Protein AF-T0M5Q3-F1 (afdb_monomer)

Solvent-accessible surface area (backbone atoms only — not comparable to full-atom values): 8848 Å² total; per-residue (Å²): 135,91,79,85,86,81,81,83,81,81,82,79,76,80,91,76,88,76,87,70,76,76,73,68,76,83,70,79,76,90,63,100,61,61,64,90,70,70,31,68,68,52,43,46,69,76,54,60,82,75,89,78,73,50,66,87,77,26,76,80,73,61,84,74,58,69,64,52,80,98,62,49,40,79,77,47,70,87,83,56,93,41,74,38,71,85,58,62,37,53,86,91,60,76,60,42,86,63,36,75,71,28,35,61,88,24,86,84,82,66,85,87,55,58,75,74,68,65,56,68,69,70,82,76,125

Secondary structure (DSSP, 8-state):
----------------S--------S--------HHHH-HHHHHHHSPPPPPPPTTT-TT-STT--------GGGS-TTS--SBTTTTB-TT----TTHHHHSTTSPP--SS--HHHHHTTSS--

Sequence (125 aa):
MQMLSQRIARVSTIRGAAQAARRTPIVQQRSFFPPSFNDRSVLEEKYPEYPKLSEQEDPNMNGGYINPPFIKRQFRDPHGNWWDKQERRNFGEPVHEDHDLLGMFSPFESVLSSPLSSVSAVSST

Organism: Colletotrichum gloeosporioides (strain Cg-14) (NCBI:txid1237896)

Radius of gyration: 35.99 Å; Cα contacts (8 Å, |Δi|>4): 65; chains: 1; bounding box: 69×32×113 Å

Foldseek 3Di:
DDDDDDDDDDDDDPPDDDPPVPPPPDDPPPDPDPCCCPPPVNVCVVDPDDDQDDCVCCVPSPSNADADDQAAQVPPDQPDPAPDNQFRHHPPDRAHPVCVCRTPPHPDDDPPDDPVRVVVVPPPD

pLDDT: mean 76.54, std 14.65, range [46.0, 94.69]

Nearest PDB structures (foldseek):
  7zme-assembly1_a  TM=7.088E-01  e=1.311E-12  Thermochaetoides thermophila DSM 1495
  6rfr-assembly1_a  TM=8.168E-01  e=7.226E-05  Yarrowia lipolytica
  8q0a-assembly1_l  TM=7.173E-01  e=1.410E-03  Bos taurus
  8q1u-assembly1_l  TM=7.157E-01  e=2.063E-03  Bos taurus
  7qsd-assembly1_l  TM=6.158E-01  e=1.521E-03  Bos taurus

Mean predicted aligned error: 17.06 Å

Structure (mmCIF, N/CA/C/O backbone):
data_AF-T0M5Q3-F1
#
_entry.id   AF-T0M5Q3-F1
#
loop_
_atom_site.group_PDB
_atom_site.id
_atom_site.type_symbol
_atom_site.label_atom_id
_atom_site.label_alt_id
_atom_site.label_comp_id
_atom_site.label_asym_id
_atom_site.label_entity_id
_atom_site.label_seq_id
_atom_site.pdbx_PDB_ins_code
_atom_site.Cartn_x
_atom_site.Cartn_y
_atom_site.Cartn_z
_atom_site.occupancy
_atom_site.B_iso_or_equiv
_atom_site.auth_seq_id
_atom_site.auth_comp_id
_atom_site.auth_asym_id
_atom_site.auth_atom_id
_atom_site.pdbx_PDB_model_num
ATOM 1 N N . MET A 1 1 ? 34.241 -14.581 94.300 1.00 50.84 1 MET A N 1
ATOM 2 C CA . MET A 1 1 ? 33.907 -13.612 93.237 1.00 50.84 1 MET A CA 1
ATOM 3 C C . MET A 1 1 ? 32.436 -13.769 92.887 1.00 50.84 1 MET A C 1
ATOM 5 O O . MET A 1 1 ? 32.029 -14.862 92.516 1.00 50.84 1 MET A O 1
ATOM 9 N N . GLN A 1 2 ? 31.649 -12.711 93.094 1.00 56.28 2 GLN A N 1
ATOM 10 C CA . GLN A 1 2 ? 30.252 -12.590 92.669 1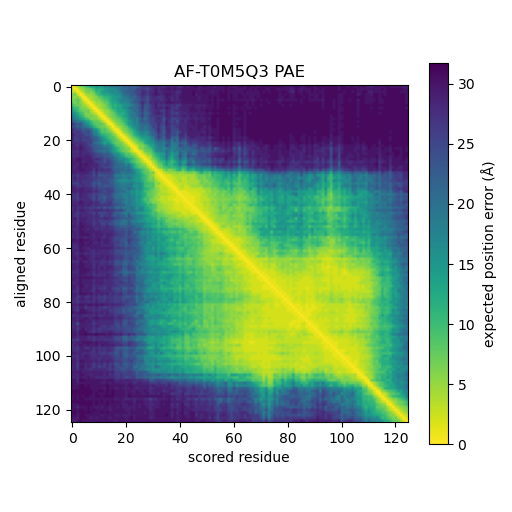.00 56.28 2 GLN A CA 1
ATOM 11 C C . GLN A 1 2 ? 30.194 -12.542 91.136 1.00 56.28 2 GLN A C 1
ATOM 13 O O . GLN A 1 2 ? 30.957 -11.784 90.544 1.00 56.28 2 GLN A O 1
ATOM 18 N N . MET A 1 3 ? 29.270 -13.263 90.502 1.00 56.53 3 MET A N 1
ATOM 19 C CA . MET A 1 3 ? 28.880 -13.000 89.112 1.00 56.53 3 MET A CA 1
ATOM 20 C C . MET A 1 3 ? 27.353 -13.008 89.008 1.00 56.53 3 MET A C 1
ATOM 22 O O . MET A 1 3 ? 26.693 -13.983 89.365 1.00 56.53 3 MET A O 1
ATOM 26 N N . LEU A 1 4 ? 26.808 -11.861 88.593 1.00 61.47 4 LEU A N 1
ATOM 27 C CA . LEU A 1 4 ? 25.385 -11.539 88.496 1.00 61.47 4 LEU A CA 1
ATOM 28 C C . LEU A 1 4 ? 24.676 -12.407 87.442 1.00 61.47 4 LEU A C 1
ATOM 30 O O . LEU A 1 4 ? 25.049 -1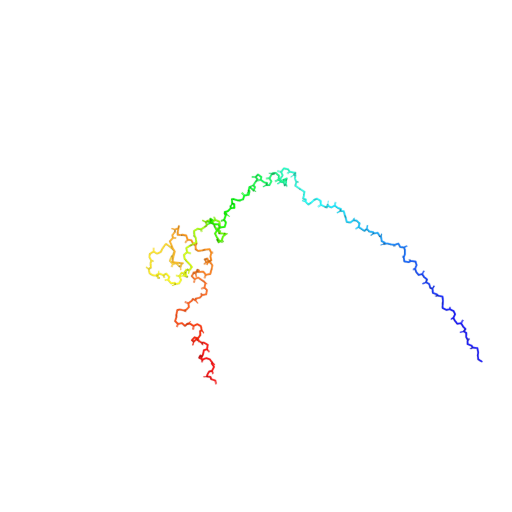2.409 86.273 1.00 61.47 4 LEU A O 1
ATOM 34 N N . SER A 1 5 ? 23.575 -13.050 87.833 1.00 64.06 5 SER A N 1
ATOM 35 C CA . SER A 1 5 ? 22.611 -13.647 86.902 1.00 64.06 5 SER A CA 1
ATOM 36 C C . SER A 1 5 ? 21.787 -12.541 86.225 1.00 64.06 5 SER A C 1
ATOM 38 O O . SER A 1 5 ? 20.784 -12.086 86.778 1.00 64.06 5 SER A O 1
ATOM 40 N N . GLN A 1 6 ? 22.172 -12.113 85.021 1.00 64.75 6 GLN A N 1
ATOM 41 C CA . GLN A 1 6 ? 21.353 -11.220 84.196 1.00 64.75 6 GLN A CA 1
ATOM 42 C C . GLN A 1 6 ? 20.206 -12.002 83.537 1.00 64.75 6 GLN A C 1
ATOM 44 O O . GLN A 1 6 ? 20.407 -12.808 82.630 1.00 64.75 6 GLN A O 1
ATOM 49 N N . ARG A 1 7 ? 18.974 -11.758 83.994 1.00 63.28 7 ARG A N 1
ATOM 50 C CA . ARG A 1 7 ? 17.751 -12.215 83.321 1.00 63.28 7 ARG A CA 1
ATOM 51 C C . ARG A 1 7 ? 17.476 -11.305 82.122 1.00 63.28 7 ARG A C 1
ATOM 53 O O . ARG A 1 7 ? 17.119 -10.146 82.302 1.00 63.28 7 ARG A O 1
ATOM 60 N N . ILE A 1 8 ? 17.618 -11.828 80.907 1.00 64.38 8 ILE A N 1
ATOM 61 C CA . ILE A 1 8 ? 17.245 -11.117 79.677 1.00 64.38 8 ILE A CA 1
ATOM 62 C C . ILE A 1 8 ? 15.717 -11.162 79.541 1.00 64.38 8 ILE A C 1
ATOM 64 O O . ILE A 1 8 ? 15.139 -12.216 79.273 1.00 64.38 8 ILE A O 1
ATOM 68 N N . ALA A 1 9 ? 15.055 -10.021 79.731 1.00 63.41 9 ALA A N 1
ATOM 69 C CA . ALA A 1 9 ? 13.636 -9.860 79.433 1.00 63.41 9 ALA A CA 1
ATOM 70 C C . ALA A 1 9 ? 13.439 -9.796 77.909 1.00 63.41 9 ALA A C 1
ATOM 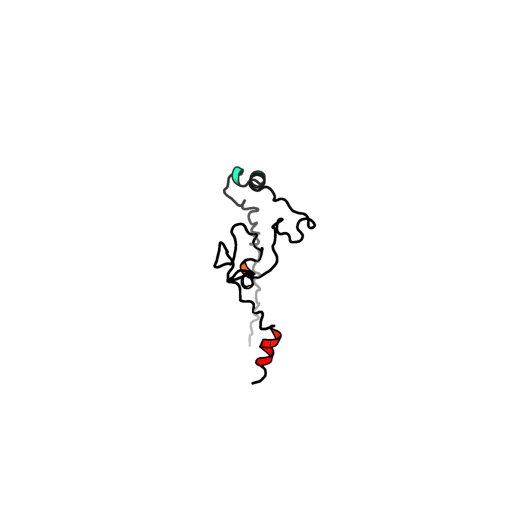72 O O . ALA A 1 9 ? 13.958 -8.904 77.240 1.00 63.41 9 ALA A O 1
ATOM 73 N N . ARG A 1 10 ? 12.693 -10.750 77.342 1.00 60.47 10 ARG A N 1
ATOM 74 C CA . ARG A 1 10 ? 12.293 -10.711 75.930 1.00 60.47 10 ARG A CA 1
ATOM 75 C C . ARG A 1 10 ? 11.071 -9.808 75.794 1.00 60.47 10 ARG A C 1
ATOM 77 O O . ARG A 1 10 ? 9.978 -10.185 76.200 1.00 60.47 10 ARG A O 1
ATOM 84 N N . VAL A 1 11 ? 11.262 -8.618 75.232 1.00 61.44 11 VAL A N 1
ATOM 85 C CA . VAL A 1 11 ? 10.168 -7.718 74.845 1.00 61.44 11 VAL A CA 1
ATOM 86 C C . VAL A 1 11 ? 9.477 -8.309 73.616 1.00 61.44 11 VAL A C 1
ATOM 88 O O . VAL A 1 11 ? 10.040 -8.317 72.524 1.00 61.44 11 VAL A O 1
ATOM 91 N N . SER A 1 12 ? 8.259 -8.824 73.778 1.00 62.75 12 SER A N 1
ATOM 92 C CA . SER A 1 12 ? 7.393 -9.155 72.648 1.00 62.75 12 SER A CA 1
ATOM 93 C C . SER A 1 12 ? 6.790 -7.861 72.105 1.00 62.75 12 SER A C 1
ATOM 95 O O . SER A 1 12 ? 5.837 -7.328 72.676 1.00 62.75 12 SER A O 1
ATOM 97 N N . THR A 1 13 ? 7.339 -7.332 71.013 1.00 59.72 13 THR A N 1
ATOM 98 C CA . THR A 1 13 ? 6.656 -6.281 70.259 1.00 59.72 13 THR A CA 1
ATOM 99 C C . THR A 1 13 ? 5.376 -6.871 69.678 1.00 59.72 13 THR A C 1
ATOM 101 O O . THR A 1 13 ? 5.391 -7.807 68.878 1.00 59.72 13 THR A O 1
ATOM 104 N N . ILE A 1 14 ? 4.248 -6.337 70.139 1.00 59.59 14 ILE A N 1
ATOM 105 C CA . ILE A 1 14 ? 2.915 -6.590 69.605 1.00 59.59 14 ILE A CA 1
ATOM 106 C C . ILE A 1 14 ? 2.949 -6.201 68.125 1.00 59.59 14 ILE A C 1
ATOM 108 O O . ILE A 1 14 ? 2.874 -5.031 67.759 1.00 59.59 14 ILE A O 1
ATOM 112 N N . ARG A 1 15 ? 3.113 -7.195 67.251 1.00 55.84 15 ARG A N 1
ATOM 113 C CA . ARG A 1 15 ? 2.999 -7.041 65.800 1.00 55.84 15 ARG A CA 1
ATOM 114 C C . ARG A 1 15 ? 1.517 -7.128 65.444 1.00 55.84 15 ARG A C 1
ATOM 116 O O . ARG A 1 15 ? 1.054 -8.114 64.884 1.00 55.84 15 ARG A O 1
ATOM 123 N N . GLY A 1 16 ? 0.761 -6.121 65.859 1.00 59.75 16 GLY A N 1
ATOM 124 C CA . GLY A 1 16 ? -0.691 -6.103 65.740 1.00 59.75 16 GLY A CA 1
ATOM 125 C C . GLY A 1 16 ? -1.202 -4.689 65.549 1.00 59.75 16 GLY A C 1
ATOM 126 O O . GLY A 1 16 ? -1.625 -4.077 66.516 1.00 59.75 16 GLY A O 1
ATOM 127 N N . ALA A 1 17 ? -1.109 -4.186 64.316 1.00 59.44 17 ALA A N 1
ATOM 128 C CA . ALA A 1 17 ? -1.995 -3.190 63.699 1.00 59.44 17 ALA A CA 1
ATOM 129 C C . ALA A 1 17 ? -1.281 -2.575 62.489 1.00 59.44 17 ALA A C 1
ATOM 131 O O . ALA A 1 17 ? -0.504 -1.642 62.640 1.00 59.44 17 ALA A O 1
ATOM 132 N N . ALA A 1 18 ? -1.515 -3.145 61.304 1.00 57.53 18 ALA A N 1
ATOM 133 C CA . ALA A 1 18 ? -1.579 -2.438 60.014 1.00 57.53 18 ALA A CA 1
ATOM 134 C C . ALA A 1 18 ? -1.631 -3.434 58.839 1.00 57.53 18 ALA A C 1
ATOM 136 O O . ALA A 1 18 ? -1.085 -3.176 57.773 1.00 57.53 18 ALA A O 1
ATOM 137 N N . GLN A 1 19 ? -2.354 -4.552 58.972 1.00 56.62 19 GLN A N 1
ATOM 138 C CA . GLN A 1 19 ? -3.005 -5.125 57.790 1.00 56.62 19 GLN A CA 1
ATOM 139 C C . GLN A 1 19 ? -4.268 -4.307 57.506 1.00 56.62 19 GLN A C 1
ATOM 141 O O . GLN A 1 19 ? -5.388 -4.803 57.549 1.00 56.62 19 GLN A O 1
ATOM 146 N N . ALA A 1 20 ? -4.088 -3.011 57.244 1.00 57.38 20 ALA A N 1
ATOM 147 C CA . ALA A 1 20 ? -5.064 -2.282 56.465 1.00 57.38 20 ALA A CA 1
ATOM 148 C C . ALA A 1 20 ? -4.905 -2.834 55.050 1.00 57.38 20 ALA A C 1
ATOM 150 O O . ALA A 1 20 ? -4.052 -2.377 54.289 1.00 57.38 20 ALA A O 1
ATOM 151 N N . ALA A 1 21 ? -5.658 -3.890 54.739 1.00 60.38 21 ALA A N 1
ATOM 152 C CA . ALA A 1 21 ? -5.877 -4.311 53.372 1.00 60.38 21 ALA A CA 1
ATOM 153 C C . ALA A 1 21 ? -6.380 -3.072 52.631 1.00 60.38 21 ALA A C 1
ATOM 155 O O . ALA A 1 21 ? -7.542 -2.685 52.758 1.00 60.38 21 ALA A O 1
ATOM 156 N N . ARG A 1 22 ? -5.470 -2.395 51.925 1.00 57.38 22 ARG A N 1
ATOM 157 C CA . ARG A 1 22 ? -5.811 -1.350 50.975 1.00 57.38 22 ARG A CA 1
ATOM 158 C C . ARG A 1 22 ? -6.617 -2.061 49.902 1.00 57.38 22 ARG A C 1
ATOM 160 O O . ARG A 1 22 ? -6.050 -2.585 48.950 1.00 57.38 22 ARG A O 1
ATOM 167 N N . ARG A 1 23 ? -7.933 -2.154 50.100 1.00 59.09 23 ARG A N 1
ATOM 168 C CA . ARG A 1 23 ? -8.868 -2.418 49.017 1.00 59.09 23 ARG A CA 1
ATOM 169 C C . ARG A 1 23 ? -8.633 -1.272 48.048 1.00 59.09 23 ARG A C 1
ATOM 171 O O . ARG A 1 23 ? -9.060 -0.148 48.303 1.00 59.09 23 ARG A O 1
ATOM 178 N N . THR A 1 24 ? -7.831 -1.529 47.021 1.00 60.44 24 THR A N 1
ATOM 179 C CA . THR A 1 24 ? -7.725 -0.629 45.883 1.00 60.44 24 THR A CA 1
ATOM 180 C C . THR A 1 24 ? -9.157 -0.392 45.411 1.00 60.44 24 THR A C 1
ATOM 182 O O . THR A 1 24 ? -9.929 -1.357 45.353 1.00 60.44 24 THR A O 1
ATOM 185 N N . PRO A 1 25 ? -9.577 0.866 45.190 1.00 61.53 25 PRO A N 1
ATOM 186 C CA . PRO A 1 25 ? -10.926 1.125 44.726 1.00 61.53 25 PRO A CA 1
ATOM 187 C C . PRO A 1 25 ? -11.141 0.306 43.456 1.00 61.53 25 PRO A C 1
ATOM 189 O O . PRO A 1 25 ? -10.404 0.428 42.475 1.00 61.53 25 PRO A O 1
ATOM 192 N N . ILE A 1 26 ? -12.107 -0.603 43.543 1.00 64.31 26 ILE A N 1
ATOM 193 C CA . ILE A 1 26 ? -12.580 -1.412 42.433 1.00 64.31 26 ILE A CA 1
ATOM 194 C C . ILE A 1 26 ? -13.088 -0.415 41.393 1.00 64.31 26 ILE A C 1
ATOM 196 O O . ILE A 1 26 ? -14.077 0.273 41.608 1.00 64.31 26 ILE A O 1
ATOM 200 N N . VAL A 1 27 ? -12.345 -0.342 40.289 1.00 58.72 27 VAL A N 1
ATOM 201 C CA . VAL A 1 27 ? -12.680 0.366 39.053 1.00 58.72 27 VAL A CA 1
ATOM 202 C C . VAL A 1 27 ? -12.674 1.893 39.186 1.00 58.72 27 VAL A C 1
ATOM 204 O O . VAL A 1 27 ? -13.698 2.555 39.314 1.00 58.72 27 VAL A O 1
ATOM 207 N N . GLN A 1 28 ? -11.490 2.481 39.011 1.00 61.38 28 GLN A N 1
ATOM 208 C CA . GLN A 1 28 ? -11.385 3.799 38.390 1.00 61.38 28 GLN A CA 1
ATOM 209 C C . GLN A 1 28 ? -12.023 3.661 36.998 1.00 61.38 28 GLN A C 1
ATOM 211 O O . GLN A 1 28 ? -11.384 3.120 36.099 1.00 61.38 28 GLN A O 1
ATOM 216 N N . GLN A 1 29 ? -13.304 4.015 36.833 1.00 61.88 29 GLN A N 1
ATOM 217 C CA . GLN A 1 29 ? -13.964 3.966 35.527 1.00 61.88 29 GLN A CA 1
ATOM 218 C C . GLN A 1 29 ? -13.207 4.923 34.605 1.00 61.88 29 GLN A C 1
ATOM 220 O O . GLN A 1 29 ? -13.229 6.144 34.756 1.00 61.88 29 GLN A O 1
ATOM 225 N N . ARG A 1 30 ? -12.407 4.327 33.721 1.00 61.81 30 ARG A N 1
ATOM 226 C CA . ARG A 1 30 ? -11.479 5.004 32.823 1.00 61.81 30 ARG A CA 1
ATOM 227 C C . ARG A 1 30 ? -12.307 5.711 31.757 1.00 61.81 30 ARG A C 1
ATOM 229 O O . ARG A 1 30 ? -12.628 5.104 30.746 1.00 61.81 30 ARG A O 1
ATOM 236 N N . SER A 1 31 ? -12.667 6.965 32.016 1.00 62.84 31 SER A N 1
ATOM 237 C CA . SER A 1 31 ? -12.655 8.103 31.084 1.00 62.84 31 SER A CA 1
ATOM 238 C C . SER A 1 31 ? -13.773 9.114 31.373 1.00 62.84 31 SER A C 1
ATOM 240 O O . SER A 1 31 ? -14.922 8.759 31.604 1.00 62.84 31 SER A O 1
ATOM 242 N N . PHE A 1 32 ? -13.408 10.399 31.360 1.00 67.19 32 PHE A N 1
ATOM 243 C CA . PHE A 1 32 ? -14.299 11.560 31.469 1.00 67.19 32 PHE A CA 1
ATOM 244 C C . PHE A 1 32 ? -14.947 11.845 30.105 1.00 67.19 32 PHE A C 1
ATOM 246 O O . PHE A 1 32 ? -14.821 12.932 29.555 1.00 67.19 32 PHE A O 1
ATOM 253 N N . PHE A 1 33 ? -15.552 10.835 29.490 1.00 72.12 33 PHE A N 1
ATOM 254 C CA . PHE A 1 33 ? -16.275 11.011 28.237 1.00 72.12 33 PHE A CA 1
ATOM 255 C C . PHE A 1 33 ? -17.734 10.628 28.458 1.00 72.12 33 PHE A C 1
ATOM 257 O O . PHE A 1 33 ? -18.002 9.639 29.144 1.00 72.12 33 PHE A O 1
ATOM 264 N N . PRO A 1 34 ? -18.682 11.417 27.926 1.00 81.88 34 PRO A N 1
ATOM 265 C CA . PRO A 1 34 ? -20.087 11.069 28.010 1.00 81.88 34 PRO A CA 1
ATOM 266 C C . PRO A 1 34 ? -20.331 9.699 27.349 1.00 81.88 34 PRO A C 1
ATOM 268 O O . PRO A 1 34 ? -19.648 9.369 26.372 1.00 81.88 34 PRO A O 1
ATOM 271 N N . PRO A 1 35 ? -21.315 8.917 27.839 1.00 77.12 35 PRO A N 1
ATOM 272 C CA . PRO A 1 35 ? -21.660 7.606 27.277 1.00 77.12 35 PRO A CA 1
ATOM 273 C C . PRO A 1 35 ? -21.875 7.646 25.754 1.00 77.12 35 PRO A C 1
ATOM 275 O O . PRO A 1 35 ? -21.404 6.779 25.029 1.00 77.12 35 PRO A O 1
ATOM 278 N N . SER A 1 36 ? -22.406 8.757 25.233 1.00 82.56 36 SER A N 1
ATOM 279 C CA . SER A 1 36 ? -22.588 9.011 23.795 1.00 82.56 36 SER A CA 1
ATOM 280 C C . SER A 1 36 ? -21.318 8.968 22.935 1.00 82.56 36 SER A C 1
ATOM 282 O O . SER A 1 36 ? -21.423 9.076 21.719 1.00 82.56 36 SER A O 1
ATOM 284 N N . PHE A 1 37 ? -20.125 8.915 23.529 1.00 80.62 37 PHE A N 1
ATOM 285 C CA . PHE A 1 37 ? -18.854 8.910 22.802 1.00 80.62 37 PHE A CA 1
ATOM 286 C C . PHE A 1 37 ? -18.115 7.571 22.887 1.00 80.62 37 PHE A C 1
ATOM 288 O O . PHE A 1 37 ? -17.450 7.188 21.927 1.00 80.62 37 PHE A O 1
ATOM 295 N N . ASN A 1 38 ? -18.233 6.877 24.023 1.00 78.94 38 ASN A N 1
ATOM 296 C CA . ASN A 1 38 ? -17.447 5.680 24.341 1.00 78.94 38 ASN A CA 1
ATOM 297 C C . ASN A 1 38 ? -18.303 4.455 24.679 1.00 78.94 38 ASN A C 1
ATOM 299 O O . ASN A 1 38 ? -17.744 3.409 25.020 1.00 78.94 38 ASN A O 1
ATOM 303 N N . ASP A 1 39 ? -19.632 4.562 24.610 1.00 87.38 39 ASP A N 1
ATOM 304 C CA . ASP A 1 39 ? -20.489 3.394 24.746 1.00 87.38 39 ASP A CA 1
ATOM 305 C C . ASP A 1 39 ? -20.169 2.380 23.656 1.00 87.38 39 ASP A C 1
ATOM 307 O O . ASP A 1 39 ? -19.846 2.708 22.512 1.00 87.38 39 ASP A O 1
ATOM 311 N N . ARG A 1 40 ? -20.269 1.109 24.035 1.00 85.12 40 ARG A N 1
ATOM 312 C CA . ARG A 1 40 ? -19.902 -0.004 23.167 1.00 85.12 40 ARG A CA 1
ATOM 313 C C . ARG A 1 40 ? -20.707 -0.007 21.864 1.00 85.12 40 ARG A C 1
ATOM 315 O O . ARG A 1 40 ? -20.127 -0.253 20.817 1.00 85.12 40 ARG A O 1
ATOM 322 N N . SER A 1 41 ? -21.989 0.353 21.924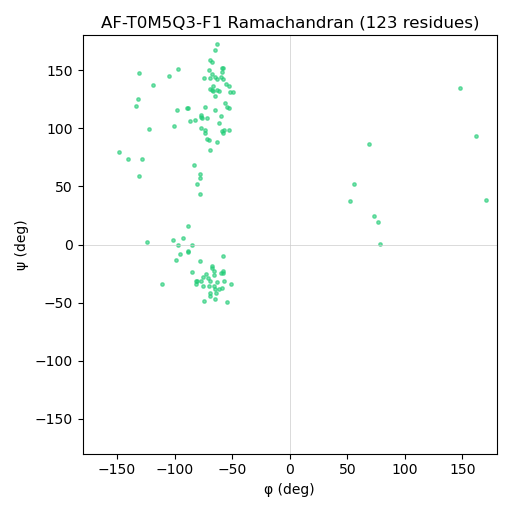 1.00 86.94 41 SER A N 1
ATOM 323 C CA . SER A 1 41 ? -22.854 0.504 20.749 1.00 86.94 41 SER A CA 1
ATOM 324 C C . SER A 1 41 ? -22.395 1.627 19.816 1.00 86.94 41 SER A C 1
ATOM 326 O O . SER A 1 41 ? -22.365 1.436 18.607 1.00 86.94 41 SER A O 1
ATOM 328 N N . VAL A 1 42 ? -21.983 2.775 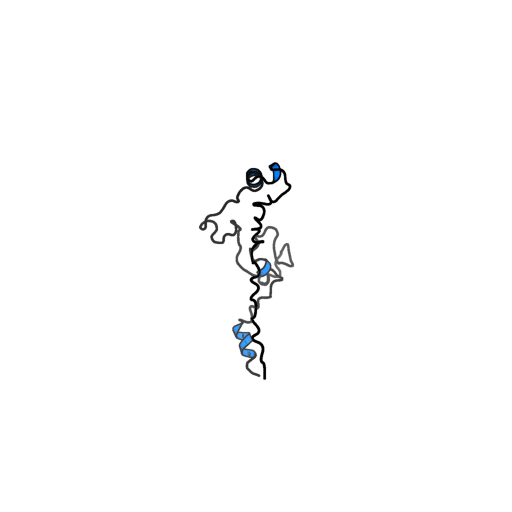20.366 1.00 87.75 42 VAL A N 1
ATOM 329 C CA . VAL A 1 42 ? -21.450 3.906 19.587 1.00 87.75 42 VAL A CA 1
ATOM 330 C C . VAL A 1 42 ? -20.134 3.520 18.913 1.00 87.75 42 VAL A C 1
ATOM 332 O O . VAL A 1 42 ? -19.875 3.904 17.774 1.00 87.75 42 VAL A O 1
ATOM 335 N N . LEU A 1 43 ? -19.291 2.750 19.605 1.00 87.44 43 LEU A N 1
ATOM 336 C CA . LEU A 1 43 ? -18.042 2.242 19.042 1.00 87.44 43 LEU A CA 1
ATOM 337 C C . LEU A 1 43 ? -18.283 1.191 17.954 1.00 87.44 43 LEU A C 1
ATOM 339 O O . LEU A 1 43 ? -17.610 1.250 16.932 1.00 87.44 43 LEU A O 1
ATOM 343 N N . GLU A 1 44 ? -19.233 0.277 18.149 1.00 89.50 44 GLU A N 1
ATOM 344 C CA . GLU A 1 44 ? -19.623 -0.736 17.156 1.00 89.50 44 GLU A CA 1
ATOM 345 C C . GLU A 1 44 ? -20.264 -0.097 15.909 1.00 89.50 44 GLU A C 1
ATOM 347 O O . GLU A 1 44 ? -20.000 -0.540 14.795 1.00 89.50 44 GLU A O 1
ATOM 352 N N . GLU A 1 45 ? -21.037 0.985 16.064 1.00 89.69 45 GLU A N 1
ATOM 353 C CA . GLU A 1 45 ? -21.577 1.767 14.941 1.00 89.69 45 GLU A CA 1
ATOM 354 C C . GLU A 1 45 ? -20.477 2.538 14.195 1.00 89.69 45 GLU A C 1
ATOM 356 O O . GLU A 1 45 ? -20.438 2.545 12.965 1.00 89.69 45 GLU A O 1
ATOM 361 N N . LYS A 1 46 ? -19.565 3.190 14.929 1.00 89.75 46 LYS A N 1
ATOM 362 C CA . LYS A 1 46 ? -18.479 3.979 14.330 1.00 89.75 46 LYS A CA 1
ATOM 363 C C . LYS A 1 46 ? -17.424 3.101 13.652 1.00 89.75 46 LYS A C 1
ATOM 365 O O . LYS A 1 46 ? -16.848 3.508 12.644 1.00 89.75 46 LYS A O 1
ATOM 370 N N . TYR A 1 47 ? -17.145 1.937 14.225 1.00 87.50 47 TYR A N 1
ATOM 371 C CA . TYR A 1 47 ? -16.113 1.011 13.774 1.00 87.50 47 TYR A CA 1
ATOM 372 C C . TYR A 1 47 ? -16.722 -0.384 13.617 1.00 87.50 47 TYR A C 1
ATOM 374 O O . TYR A 1 47 ? -16.476 -1.259 14.454 1.00 87.50 47 TYR A O 1
ATOM 382 N N . PRO A 1 48 ? -17.529 -0.597 12.561 1.00 88.75 48 PRO A N 1
ATOM 383 C CA . PRO A 1 48 ? -18.058 -1.917 12.268 1.00 88.75 48 PRO A CA 1
ATOM 384 C C . PRO A 1 48 ? -16.911 -2.907 12.043 1.00 88.75 48 PRO A C 1
ATOM 386 O O . PRO A 1 48 ? -15.808 -2.538 11.627 1.00 88.75 48 PRO A O 1
ATOM 389 N N . GLU A 1 49 ? -17.170 -4.180 12.328 1.00 85.94 49 GLU A N 1
ATOM 390 C CA . GLU A 1 49 ? -16.167 -5.226 12.160 1.00 85.94 49 GLU A CA 1
ATOM 391 C C . GLU A 1 49 ? -15.830 -5.406 10.672 1.00 85.94 49 GLU A C 1
ATOM 393 O O . GLU A 1 49 ? -16.718 -5.480 9.819 1.00 85.94 49 GLU A O 1
ATOM 398 N N . TYR A 1 50 ? -14.534 -5.456 10.354 1.00 79.75 50 TYR A N 1
ATOM 399 C CA . TYR A 1 50 ? -14.087 -5.674 8.982 1.00 79.75 50 TYR A CA 1
ATOM 400 C C . TYR A 1 50 ? -14.501 -7.071 8.493 1.00 79.75 50 TYR A C 1
ATOM 402 O O . TYR A 1 50 ? -14.454 -8.026 9.277 1.00 79.75 50 TYR A O 1
ATOM 410 N N . PRO A 1 51 ? -14.860 -7.222 7.202 1.00 83.06 51 PRO A N 1
ATOM 411 C CA . PRO A 1 51 ? -15.118 -8.531 6.616 1.00 83.06 51 PRO A CA 1
ATOM 412 C C . PRO A 1 51 ? -13.892 -9.430 6.797 1.00 83.06 51 PRO A C 1
ATOM 414 O O . PRO A 1 51 ? -12.794 -9.083 6.364 1.00 83.06 51 PRO A O 1
ATOM 417 N N . LYS A 1 52 ? -14.074 -10.576 7.452 1.00 81.75 52 LYS A N 1
ATOM 418 C CA . LYS A 1 52 ? -13.028 -11.593 7.589 1.00 81.75 52 LYS A CA 1
ATOM 419 C C . LYS A 1 52 ? -13.128 -12.536 6.399 1.00 81.75 52 LYS A C 1
ATOM 421 O O . LYS A 1 52 ? -14.160 -13.181 6.229 1.00 81.75 52 LYS A O 1
ATOM 426 N N . LEU A 1 53 ? -12.075 -12.587 5.590 1.00 83.50 53 LEU A N 1
ATOM 427 C CA . LEU A 1 53 ? -11.957 -13.551 4.501 1.00 83.50 53 LEU A CA 1
ATOM 428 C C . LEU A 1 53 ? -11.642 -14.932 5.083 1.00 83.50 53 LEU A C 1
ATOM 430 O O . LEU A 1 53 ? -10.944 -15.045 6.095 1.00 83.50 53 LEU A O 1
ATOM 434 N N . SER A 1 54 ? -12.199 -15.980 4.480 1.00 83.31 54 SER A N 1
ATOM 435 C CA . SER A 1 54 ? -11.864 -17.354 4.863 1.00 83.31 54 SER A CA 1
ATOM 436 C C . SER A 1 54 ? -10.426 -17.702 4.458 1.00 83.31 54 SER A C 1
ATOM 438 O O . SER A 1 54 ? -9.867 -17.100 3.545 1.00 83.31 54 SER A O 1
ATOM 440 N N . GLU A 1 55 ? -9.825 -18.709 5.096 1.00 81.81 55 GLU A N 1
ATOM 441 C CA . GLU A 1 55 ? -8.466 -19.179 4.767 1.00 81.81 55 GLU A CA 1
ATOM 442 C C . GLU A 1 55 ? -8.349 -19.665 3.308 1.00 81.81 55 GLU A C 1
ATOM 444 O O . GLU A 1 55 ? -7.276 -19.630 2.718 1.00 81.81 55 GLU A O 1
ATOM 449 N N . GLN A 1 56 ? -9.462 -20.083 2.695 1.00 80.94 56 GLN A N 1
ATOM 450 C CA . GLN A 1 56 ? -9.532 -20.437 1.277 1.00 80.94 56 GLN A CA 1
ATOM 451 C C . GLN A 1 56 ? -9.540 -19.216 0.348 1.00 80.94 56 GLN A C 1
ATOM 453 O O . GLN A 1 56 ? -9.005 -19.295 -0.755 1.00 80.94 56 GLN A O 1
ATOM 458 N N . GLU A 1 57 ? -10.176 -18.119 0.757 1.00 80.31 57 GLU A N 1
ATOM 459 C CA . GLU A 1 57 ? -10.267 -16.884 -0.035 1.00 80.31 57 GLU A CA 1
ATOM 460 C C . GLU A 1 57 ? -9.009 -16.028 0.097 1.00 80.31 57 GLU A C 1
ATOM 462 O O . GLU A 1 57 ? -8.626 -15.348 -0.852 1.00 80.31 57 GLU A O 1
ATOM 467 N N . ASP A 1 58 ? -8.361 -16.083 1.259 1.00 83.44 58 ASP A N 1
ATOM 468 C CA . ASP A 1 58 ? -7.165 -15.312 1.566 1.00 83.44 58 ASP A CA 1
ATOM 469 C C . ASP A 1 58 ? -6.153 -16.140 2.377 1.00 83.44 58 ASP A C 1
ATOM 471 O O . ASP A 1 58 ? -5.972 -15.917 3.572 1.00 83.44 58 ASP A O 1
ATOM 475 N N . PRO A 1 59 ? -5.454 -17.101 1.751 1.00 83.69 59 PRO A N 1
ATOM 476 C CA . PRO A 1 59 ? -4.467 -17.932 2.446 1.00 83.69 59 PRO A CA 1
ATOM 477 C C . PRO A 1 59 ? -3.335 -17.136 3.111 1.00 83.69 59 PRO A C 1
ATOM 479 O O . PRO A 1 59 ? -2.721 -17.610 4.065 1.00 83.69 59 PRO A O 1
ATOM 482 N N . ASN A 1 60 ? -3.055 -15.927 2.616 1.00 80.69 60 ASN A N 1
ATOM 483 C CA . ASN A 1 60 ? -1.967 -15.079 3.097 1.00 80.69 60 ASN A CA 1
ATOM 484 C C . ASN A 1 60 ? -2.443 -14.035 4.121 1.00 80.69 60 ASN A C 1
ATOM 486 O O . ASN A 1 60 ? -1.619 -13.270 4.618 1.00 80.69 60 ASN A O 1
ATOM 490 N N . MET A 1 61 ? -3.742 -14.006 4.450 1.00 84.00 61 MET A N 1
ATOM 491 C CA . MET A 1 61 ? -4.356 -13.021 5.351 1.00 84.00 61 MET A CA 1
ATOM 492 C C . MET A 1 61 ? -4.030 -11.569 4.954 1.00 84.00 61 MET A C 1
ATOM 494 O O . MET A 1 61 ? -3.818 -10.706 5.809 1.00 84.00 61 MET A O 1
ATOM 498 N N . ASN A 1 62 ? -3.971 -11.298 3.650 1.00 82.62 62 ASN A N 1
ATOM 499 C CA . ASN A 1 62 ? -3.606 -10.004 3.084 1.00 82.62 62 ASN A CA 1
ATOM 500 C C . ASN A 1 62 ? -4.816 -9.087 2.801 1.00 82.62 62 ASN A C 1
ATOM 502 O O . ASN A 1 62 ? -4.665 -8.015 2.213 1.00 82.62 62 ASN A O 1
ATOM 506 N N . GLY A 1 63 ? -6.022 -9.496 3.199 1.00 84.31 63 GLY A N 1
ATOM 507 C CA . GLY A 1 63 ? -7.261 -8.748 2.995 1.00 84.31 63 GLY A CA 1
ATOM 508 C C . GLY A 1 63 ? -7.753 -8.752 1.546 1.00 84.31 63 GLY A C 1
ATOM 509 O O . GLY A 1 63 ? -8.455 -7.824 1.144 1.00 84.31 63 GLY A O 1
ATOM 510 N N . GLY A 1 64 ? -7.375 -9.758 0.750 1.00 83.31 64 GLY A N 1
ATOM 511 C CA . GLY A 1 64 ? -7.719 -9.846 -0.673 1.00 83.31 64 GLY A CA 1
ATOM 512 C C . GLY A 1 64 ? -6.880 -8.918 -1.556 1.00 83.31 64 GLY A C 1
ATOM 513 O O . GLY A 1 64 ? -7.273 -8.587 -2.678 1.00 83.31 64 GLY A O 1
ATOM 514 N N . TYR A 1 65 ? -5.732 -8.466 -1.053 1.00 87.31 65 TYR A N 1
ATOM 515 C CA . TYR A 1 65 ? -4.805 -7.642 -1.807 1.00 87.31 65 TYR A CA 1
ATOM 516 C C . TYR A 1 65 ? -4.143 -8.457 -2.928 1.00 87.31 65 TYR A C 1
ATOM 518 O O . TYR A 1 65 ? -3.671 -9.577 -2.723 1.00 87.31 65 TYR A O 1
ATOM 526 N N . ILE A 1 66 ? -4.092 -7.891 -4.139 1.00 86.31 66 ILE A N 1
ATOM 527 C CA . ILE A 1 66 ? -3.414 -8.528 -5.273 1.00 86.31 66 ILE A CA 1
ATOM 528 C C . ILE A 1 66 ? -1.914 -8.410 -5.031 1.00 86.31 66 ILE A C 1
ATOM 530 O O . ILE A 1 66 ? -1.330 -7.364 -5.311 1.00 86.31 66 ILE A O 1
ATOM 534 N N . ASN A 1 67 ? -1.300 -9.478 -4.524 1.00 88.81 67 ASN A N 1
ATOM 535 C CA . ASN A 1 67 ? 0.134 -9.503 -4.286 1.00 88.81 67 ASN A CA 1
ATOM 536 C C . ASN A 1 67 ? 0.881 -9.951 -5.563 1.00 88.81 67 ASN A C 1
ATOM 538 O O . ASN A 1 67 ? 0.785 -11.123 -5.942 1.00 88.81 67 ASN A O 1
ATOM 542 N N . PRO A 1 68 ? 1.570 -9.046 -6.290 1.00 89.38 68 PRO A N 1
ATOM 543 C CA . PRO A 1 68 ? 2.368 -9.412 -7.461 1.00 89.38 68 PRO A CA 1
ATOM 544 C C . PRO A 1 68 ? 3.538 -10.345 -7.089 1.00 89.38 68 PRO A C 1
ATOM 546 O O . PRO A 1 68 ? 3.811 -10.562 -5.916 1.00 89.38 68 PRO A O 1
ATOM 549 N N . PRO A 1 69 ? 4.277 -10.898 -8.067 1.00 89.69 69 PRO A N 1
ATOM 550 C CA . PRO A 1 69 ? 5.437 -11.741 -7.782 1.00 89.69 69 PRO A CA 1
ATOM 551 C C . PRO A 1 69 ? 6.519 -11.032 -6.950 1.00 89.69 69 PRO A C 1
ATOM 553 O O . PRO A 1 69 ? 6.827 -9.860 -7.187 1.00 89.69 69 PRO A O 1
ATOM 556 N N . PHE A 1 70 ? 7.151 -11.778 -6.039 1.00 90.00 70 PHE A N 1
ATOM 557 C CA . PHE A 1 70 ? 8.270 -11.327 -5.205 1.00 90.00 70 PHE A CA 1
ATOM 558 C C . PHE A 1 70 ? 9.538 -11.117 -6.054 1.00 90.00 70 PHE A C 1
ATOM 560 O O . PHE A 1 70 ? 10.387 -11.998 -6.183 1.00 90.00 70 PHE A O 1
ATOM 567 N N . ILE A 1 71 ? 9.640 -9.962 -6.716 1.00 88.62 71 ILE A N 1
ATOM 568 C CA . ILE A 1 71 ? 10.758 -9.612 -7.603 1.00 88.62 71 ILE A CA 1
ATOM 569 C C . ILE A 1 71 ? 11.261 -8.215 -7.250 1.00 88.62 71 ILE A C 1
ATOM 571 O O . ILE A 1 71 ? 10.509 -7.236 -7.295 1.00 88.62 71 ILE A O 1
ATOM 575 N N . LYS A 1 72 ? 12.563 -8.102 -6.961 1.00 90.06 72 LYS A N 1
ATOM 576 C CA . LYS A 1 72 ? 13.199 -6.808 -6.691 1.00 90.06 72 LYS A CA 1
ATOM 577 C C . LYS A 1 72 ? 13.153 -5.892 -7.902 1.00 90.06 72 LYS A C 1
ATOM 579 O O . LYS A 1 72 ? 13.409 -6.295 -9.039 1.00 90.06 72 LYS A O 1
ATOM 584 N N . ARG A 1 73 ? 12.946 -4.601 -7.643 1.00 90.75 73 ARG A N 1
ATOM 585 C CA . ARG A 1 73 ? 12.900 -3.582 -8.703 1.00 90.75 73 ARG A CA 1
ATOM 586 C C . ARG A 1 73 ? 14.241 -3.357 -9.399 1.00 90.75 73 ARG A C 1
ATOM 588 O O . ARG A 1 73 ? 14.262 -2.903 -10.539 1.00 90.75 73 ARG A O 1
ATOM 595 N N . GLN A 1 74 ? 15.342 -3.752 -8.762 1.00 89.06 74 GLN A N 1
ATOM 596 C CA . GLN A 1 74 ? 16.692 -3.735 -9.337 1.00 89.06 74 GLN A CA 1
ATOM 597 C C . GLN A 1 74 ? 16.788 -4.555 -10.637 1.00 89.06 74 GLN A C 1
ATOM 599 O O . GLN A 1 74 ? 17.537 -4.170 -11.536 1.00 89.06 74 GLN A O 1
ATOM 604 N N . PHE A 1 75 ? 15.989 -5.623 -10.762 1.00 90.12 75 PHE A N 1
ATOM 605 C CA . PHE A 1 75 ? 15.950 -6.506 -11.934 1.00 90.12 75 PHE A CA 1
ATOM 606 C C . PHE A 1 75 ? 14.969 -6.059 -13.023 1.00 90.12 75 PHE A C 1
ATOM 608 O O . PHE A 1 75 ? 14.943 -6.645 -14.103 1.00 90.12 75 PHE A O 1
ATOM 615 N N . ARG A 1 76 ? 14.164 -5.019 -12.772 1.00 90.50 76 ARG A N 1
ATOM 616 C CA . ARG A 1 76 ? 13.309 -4.429 -13.811 1.00 90.50 76 ARG A CA 1
ATOM 617 C C . ARG A 1 76 ? 14.163 -3.690 -14.833 1.00 90.50 76 ARG A C 1
ATOM 619 O O . ARG A 1 76 ? 15.199 -3.133 -14.472 1.00 90.50 76 ARG A O 1
ATOM 626 N N . ASP A 1 77 ? 13.694 -3.628 -16.077 1.00 91.50 77 ASP A N 1
ATOM 627 C CA . ASP A 1 77 ? 14.396 -2.945 -17.167 1.00 91.50 77 ASP A CA 1
ATOM 628 C C . ASP A 1 77 ? 14.748 -1.487 -16.786 1.00 91.50 77 ASP A C 1
ATOM 630 O O . ASP A 1 77 ? 13.842 -0.682 -16.541 1.00 91.50 77 ASP A O 1
ATOM 634 N N . PRO A 1 78 ? 16.040 -1.115 -16.713 1.00 92.38 78 PRO A N 1
ATOM 635 C CA . PRO A 1 78 ? 16.458 0.243 -16.372 1.00 92.38 78 PRO A CA 1
ATOM 636 C C . PRO A 1 78 ? 16.067 1.287 -17.425 1.00 92.38 78 PRO A C 1
ATOM 638 O O . PRO A 1 78 ? 15.956 2.466 -17.088 1.00 92.38 78 PRO A O 1
ATOM 641 N N . HIS A 1 79 ? 15.842 0.882 -18.676 1.00 93.06 79 HIS A N 1
ATOM 642 C CA . HIS A 1 79 ? 15.537 1.792 -19.782 1.00 93.06 79 HIS A CA 1
ATOM 643 C C . HIS A 1 79 ? 14.046 1.849 -20.134 1.00 93.06 79 HIS A C 1
ATOM 645 O O . HIS A 1 79 ? 13.657 2.585 -21.042 1.00 93.06 79 HIS A O 1
ATOM 651 N N . GLY A 1 80 ? 13.200 1.148 -19.376 1.00 91.88 80 GLY A N 1
ATOM 652 C CA . GLY A 1 80 ? 11.755 1.160 -19.568 1.00 91.88 80 GLY A CA 1
ATOM 653 C C . GLY A 1 80 ? 11.135 2.562 -19.463 1.00 91.88 80 GLY A C 1
ATOM 654 O O . GLY A 1 80 ? 11.613 3.455 -18.747 1.00 91.88 80 GLY A O 1
ATOM 655 N N . ASN A 1 81 ? 10.017 2.767 -20.161 1.00 93.94 81 ASN A N 1
ATOM 656 C CA . ASN A 1 81 ? 9.221 3.999 -20.112 1.00 93.94 81 ASN A CA 1
ATOM 657 C C . ASN A 1 81 ? 8.348 4.074 -18.847 1.00 93.94 81 ASN A C 1
ATOM 659 O O . ASN A 1 81 ? 7.131 4.192 -18.925 1.00 93.94 81 ASN A O 1
ATOM 663 N N . TRP A 1 82 ? 8.990 3.997 -17.680 1.00 94.50 82 TRP A N 1
ATOM 664 C CA . TRP A 1 82 ? 8.342 4.094 -16.374 1.00 94.50 82 TRP A CA 1
ATOM 665 C C . TRP A 1 82 ? 7.814 5.503 -16.093 1.00 94.50 82 TRP A C 1
ATOM 667 O O . TRP A 1 82 ? 8.482 6.486 -16.423 1.00 94.50 82 TRP A O 1
ATOM 677 N N . TRP A 1 83 ? 6.659 5.588 -15.427 1.00 94.69 83 TRP A N 1
ATOM 678 C CA . TRP A 1 83 ? 6.143 6.841 -14.859 1.00 94.69 83 TRP A CA 1
ATOM 679 C C . TRP A 1 83 ? 7.055 7.359 -13.736 1.00 94.69 83 TRP A C 1
ATOM 681 O O . TRP A 1 83 ? 7.464 8.516 -13.743 1.00 94.69 83 TRP A O 1
ATOM 691 N N . ASP A 1 84 ? 7.438 6.471 -12.819 1.00 93.62 84 ASP A N 1
ATOM 692 C CA . ASP A 1 84 ? 8.447 6.712 -11.794 1.00 93.62 84 ASP A CA 1
ATOM 693 C C . ASP A 1 84 ? 9.768 6.077 -12.239 1.00 93.62 84 ASP A C 1
ATOM 695 O O . ASP A 1 84 ? 9.950 4.856 -12.185 1.00 93.62 84 ASP A O 1
ATOM 699 N N . LYS A 1 85 ? 10.689 6.915 -12.726 1.00 91.44 85 LYS A N 1
ATOM 700 C CA . LYS A 1 85 ? 11.992 6.478 -13.246 1.00 91.44 85 LYS A CA 1
ATOM 701 C C . LYS A 1 85 ? 12.939 5.984 -12.154 1.00 91.44 85 LYS A C 1
ATOM 703 O O . LYS A 1 85 ? 13.784 5.143 -12.448 1.00 91.44 85 LYS A O 1
ATOM 708 N N . GLN A 1 86 ? 12.812 6.486 -10.924 1.00 91.31 86 GLN A N 1
ATOM 709 C CA . GLN A 1 86 ? 13.699 6.113 -9.823 1.00 91.31 86 GLN A CA 1
ATOM 710 C C . GLN A 1 86 ? 13.365 4.709 -9.323 1.00 91.31 86 GLN A C 1
ATOM 712 O O . GLN A 1 86 ? 14.236 3.847 -9.233 1.00 91.31 86 GLN A O 1
ATOM 717 N N . GLU A 1 87 ? 12.083 4.463 -9.079 1.00 89.19 87 GLU A N 1
ATOM 718 C CA . GLU A 1 87 ? 11.597 3.178 -8.589 1.00 89.19 87 GLU A CA 1
ATOM 719 C C . GLU A 1 87 ? 11.271 2.179 -9.710 1.00 89.19 87 GLU A C 1
ATOM 721 O O . GLU A 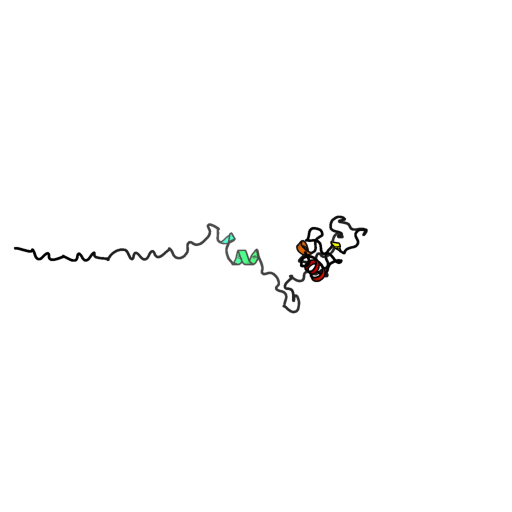1 87 ? 10.978 1.026 -9.416 1.00 89.19 87 GLU A O 1
ATOM 726 N N . ARG A 1 88 ? 11.334 2.579 -10.988 1.00 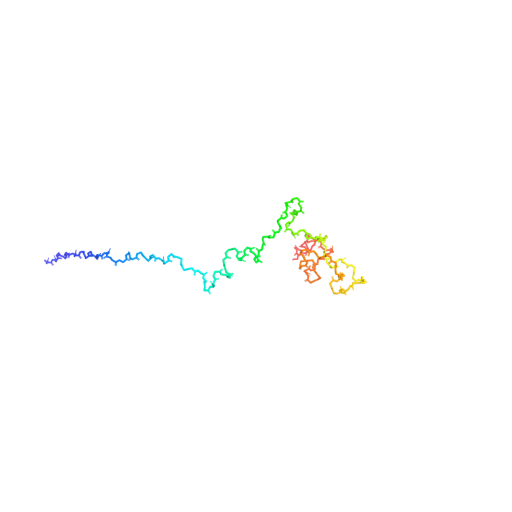93.69 88 ARG A N 1
ATOM 727 C CA . ARG A 1 88 ? 10.967 1.749 -12.156 1.00 93.69 88 ARG A CA 1
ATOM 728 C C . ARG A 1 88 ? 9.528 1.206 -12.057 1.00 93.69 88 ARG A C 1
ATOM 730 O O . ARG A 1 88 ? 9.289 -0.003 -12.156 1.00 93.69 88 ARG A O 1
ATOM 737 N N . ARG A 1 89 ? 8.565 2.109 -11.820 1.00 92.56 89 ARG A N 1
ATOM 738 C CA . ARG A 1 89 ? 7.141 1.792 -11.575 1.00 92.56 89 ARG A CA 1
ATOM 739 C C . ARG A 1 89 ? 6.194 2.630 -12.438 1.00 92.56 89 ARG A C 1
ATOM 741 O O . ARG A 1 89 ? 6.458 3.802 -12.699 1.00 92.56 89 ARG A O 1
ATOM 748 N N . ASN A 1 90 ? 5.056 2.047 -12.819 1.00 93.44 90 ASN A N 1
ATOM 749 C CA . ASN A 1 90 ? 3.953 2.769 -13.458 1.00 93.44 90 ASN A CA 1
ATOM 750 C C . ASN A 1 90 ? 2.856 3.180 -12.464 1.00 93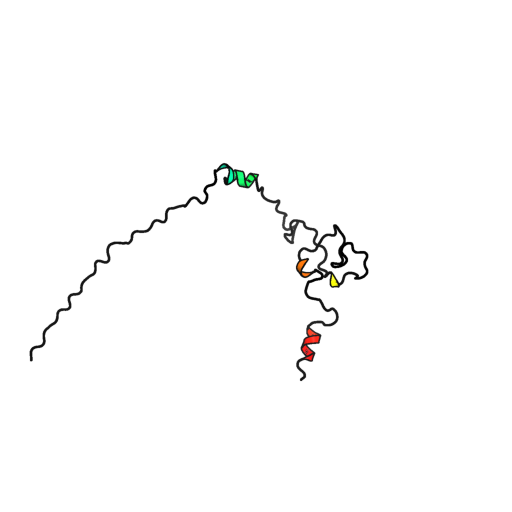.44 90 ASN A C 1
ATOM 752 O O . ASN A 1 90 ? 2.632 2.528 -11.446 1.00 93.44 90 ASN A O 1
ATOM 756 N N . PHE A 1 91 ? 2.159 4.279 -12.756 1.00 92.50 91 PHE A N 1
ATOM 757 C CA . PHE A 1 91 ? 1.029 4.718 -11.939 1.00 92.50 91 PHE A CA 1
ATOM 758 C C . PHE A 1 91 ? -0.098 3.672 -11.965 1.00 92.50 91 PHE A C 1
ATOM 760 O O . PHE A 1 91 ? -0.463 3.189 -13.035 1.00 92.50 91 PHE A O 1
ATOM 767 N N . GLY A 1 92 ? -0.646 3.330 -10.795 1.00 90.88 92 GLY A N 1
ATOM 768 C CA . GLY A 1 92 ? -1.737 2.356 -10.657 1.00 90.88 92 GLY A CA 1
ATOM 769 C C . GLY A 1 92 ? -1.327 0.879 -10.730 1.00 90.88 92 GLY A C 1
ATOM 770 O O . GLY A 1 92 ? -2.192 0.016 -10.619 1.00 90.88 92 GLY A O 1
ATOM 771 N N . GLU A 1 93 ? -0.039 0.565 -10.894 1.00 89.75 93 GLU A N 1
ATOM 772 C CA . GLU A 1 93 ? 0.452 -0.815 -10.816 1.00 89.75 93 GLU A CA 1
ATOM 773 C C . GLU A 1 93 ? 0.318 -1.359 -9.375 1.00 89.75 93 GLU A C 1
ATOM 775 O O . GLU A 1 93 ? 0.730 -0.658 -8.441 1.00 89.75 93 GLU A O 1
ATOM 780 N N . PRO A 1 94 ? -0.208 -2.587 -9.170 1.00 90.00 94 PRO A N 1
ATOM 781 C CA . PRO A 1 94 ? -0.187 -3.252 -7.869 1.00 90.00 94 PRO A CA 1
ATOM 782 C C . PRO A 1 94 ? 1.239 -3.351 -7.321 1.00 90.00 94 PRO A C 1
ATOM 784 O O . PRO A 1 94 ? 2.193 -3.634 -8.049 1.00 90.00 94 PRO A O 1
ATOM 787 N N . VAL A 1 95 ? 1.395 -3.093 -6.029 1.00 90.12 95 VAL A N 1
ATOM 788 C CA . VAL A 1 95 ? 2.688 -3.090 -5.341 1.00 90.12 95 VAL A CA 1
ATOM 789 C C . VAL A 1 95 ? 2.775 -4.373 -4.522 1.00 90.12 95 VAL A C 1
ATOM 791 O O . VAL A 1 95 ? 1.759 -4.855 -4.059 1.00 90.12 95 VAL A O 1
ATOM 794 N N . HIS A 1 96 ? 3.953 -4.977 -4.383 1.00 91.62 96 HIS A N 1
ATOM 795 C CA . HIS A 1 96 ? 4.101 -6.128 -3.486 1.00 91.62 96 HIS A CA 1
ATOM 796 C C . HIS A 1 96 ? 3.932 -5.679 -2.029 1.00 91.62 96 HIS A C 1
ATOM 798 O O . HIS A 1 96 ? 4.349 -4.570 -1.702 1.00 91.62 96 HIS A O 1
ATOM 804 N N . GLU A 1 97 ? 3.372 -6.518 -1.158 1.00 88.94 97 GLU A N 1
ATOM 805 C CA . GLU A 1 97 ? 3.238 -6.203 0.276 1.00 88.94 97 GLU A CA 1
ATOM 806 C C . GLU A 1 97 ? 4.591 -5.822 0.914 1.00 88.94 97 GLU A C 1
ATOM 808 O O . GLU A 1 97 ? 4.734 -4.728 1.454 1.00 88.94 97 GLU A O 1
ATOM 813 N N . ASP A 1 98 ? 5.625 -6.637 0.691 1.00 91.25 98 ASP A N 1
ATOM 814 C CA . ASP A 1 98 ? 7.026 -6.369 1.066 1.00 91.25 98 ASP A CA 1
ATOM 815 C C . ASP A 1 98 ? 7.766 -5.383 0.129 1.00 91.25 98 ASP A C 1
ATOM 817 O O . ASP A 1 98 ? 8.903 -5.613 -0.303 1.00 91.25 98 ASP A O 1
ATOM 821 N N . HIS A 1 99 ? 7.126 -4.283 -0.280 1.00 89.75 99 HIS A N 1
ATOM 822 C CA . HIS A 1 99 ? 7.766 -3.300 -1.173 1.00 89.75 99 HIS A CA 1
ATOM 823 C C . HIS A 1 99 ? 8.950 -2.573 -0.532 1.00 89.75 99 HIS A C 1
ATOM 825 O O . HIS A 1 99 ? 9.867 -2.169 -1.242 1.00 89.75 99 HIS A O 1
ATOM 831 N N . ASP A 1 100 ? 8.982 -2.451 0.787 1.00 88.44 100 ASP A N 1
ATOM 832 C CA . ASP A 1 100 ? 10.137 -1.948 1.530 1.00 88.44 100 ASP A CA 1
ATOM 833 C C . ASP A 1 100 ? 11.387 -2.828 1.331 1.00 88.44 100 ASP A C 1
ATOM 835 O O . ASP A 1 100 ? 12.495 -2.313 1.156 1.00 88.44 100 ASP A O 1
ATOM 839 N N . LEU A 1 101 ? 11.202 -4.148 1.262 1.00 90.88 101 LEU A N 1
ATOM 840 C CA . LEU A 1 101 ? 12.253 -5.129 0.994 1.00 90.88 101 LEU A CA 1
ATOM 841 C C . LEU A 1 101 ? 12.585 -5.258 -0.499 1.00 90.88 101 LEU A C 1
ATOM 843 O O . LEU A 1 101 ? 13.726 -5.555 -0.857 1.00 90.88 101 LEU A O 1
ATOM 847 N N . LEU A 1 102 ? 11.600 -5.060 -1.378 1.00 90.88 102 LEU A N 1
ATOM 848 C CA . LEU A 1 102 ? 11.752 -5.222 -2.829 1.00 90.88 102 LEU A CA 1
ATOM 849 C C . LEU A 1 102 ? 12.056 -3.919 -3.585 1.00 90.88 102 LEU A C 1
ATOM 851 O O . LEU A 1 102 ? 12.329 -3.950 -4.793 1.00 90.88 102 LEU A O 1
ATOM 855 N N . GLY A 1 103 ? 11.992 -2.779 -2.899 1.00 90.31 103 GLY A N 1
ATOM 856 C CA . GLY A 1 103 ? 12.185 -1.443 -3.453 1.00 90.31 103 GLY A CA 1
ATOM 857 C C . GLY A 1 103 ? 13.601 -1.199 -3.966 1.00 90.31 103 GLY A C 1
ATOM 858 O O . GLY A 1 103 ? 14.528 -1.967 -3.697 1.00 90.31 103 GLY A O 1
ATOM 859 N N . MET A 1 104 ? 13.794 -0.107 -4.711 1.00 90.25 104 MET A N 1
ATOM 860 C CA . MET A 1 104 ? 15.109 0.213 -5.285 1.00 90.25 104 MET A CA 1
ATOM 861 C C . MET A 1 104 ? 16.163 0.479 -4.202 1.00 90.25 104 MET A C 1
ATOM 863 O O . MET A 1 104 ? 17.333 0.147 -4.378 1.00 90.25 104 MET A O 1
ATOM 867 N N . PHE A 1 105 ? 15.731 1.038 -3.071 1.00 88.88 105 PHE A N 1
ATOM 868 C CA . PHE A 1 105 ? 16.582 1.384 -1.930 1.00 88.88 105 PHE A CA 1
ATOM 869 C C . PHE A 1 105 ? 16.828 0.232 -0.950 1.00 88.88 105 PHE A C 1
ATOM 871 O O . PHE A 1 105 ? 17.535 0.413 0.041 1.00 88.88 105 PHE A O 1
ATOM 878 N N . SER A 1 106 ? 16.259 -0.944 -1.214 1.00 88.31 106 SER A N 1
ATOM 879 C CA . SER A 1 106 ? 16.568 -2.147 -0.446 1.00 88.31 106 SER A CA 1
ATOM 880 C C . SER A 1 106 ? 18.014 -2.605 -0.697 1.00 88.31 106 SER A C 1
ATOM 882 O O . SER A 1 106 ? 18.596 -2.278 -1.740 1.00 88.31 106 SER A O 1
ATOM 884 N N . PRO A 1 107 ? 18.620 -3.379 0.227 1.00 88.69 107 PRO A N 1
ATOM 885 C CA . PRO A 1 107 ? 19.950 -3.937 0.023 1.00 88.69 107 PRO A CA 1
ATOM 886 C C . PRO A 1 107 ? 20.085 -4.6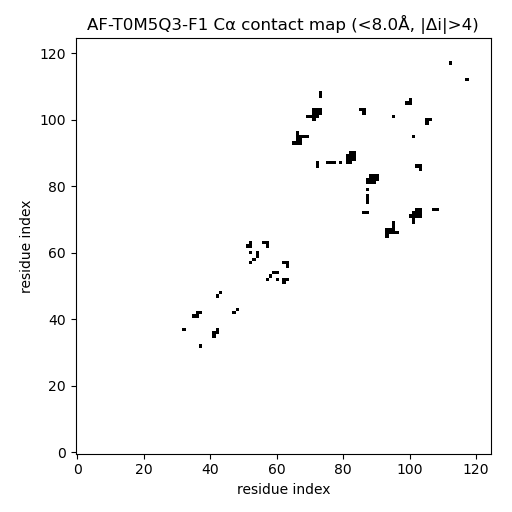34 -1.335 1.00 88.69 107 PRO A C 1
ATOM 888 O O . PRO A 1 107 ? 19.237 -5.439 -1.746 1.00 88.69 107 PRO A O 1
ATOM 891 N N . PHE A 1 108 ? 21.168 -4.290 -2.033 1.00 79.50 108 PHE A N 1
ATOM 892 C CA . PHE A 1 108 ? 21.435 -4.766 -3.382 1.00 79.50 108 PHE A CA 1
ATOM 893 C C . PHE A 1 108 ? 21.580 -6.286 -3.418 1.00 79.50 108 PHE A C 1
ATOM 895 O O . PHE A 1 108 ? 22.320 -6.870 -2.625 1.00 79.50 108 PHE A O 1
ATOM 902 N N . GLU A 1 109 ? 20.891 -6.921 -4.360 1.00 79.56 109 GLU A N 1
ATOM 903 C CA . GLU A 1 109 ? 21.026 -8.352 -4.599 1.00 79.56 109 GLU A CA 1
ATOM 904 C C . GLU A 1 109 ? 21.974 -8.601 -5.764 1.00 79.56 109 GLU A C 1
ATOM 906 O O . GLU A 1 109 ? 21.718 -8.216 -6.905 1.00 79.56 109 GLU A O 1
ATOM 911 N N . SER A 1 110 ? 23.103 -9.240 -5.466 1.00 69.44 110 SER A N 1
ATOM 912 C CA . SER A 1 110 ? 24.117 -9.547 -6.470 1.00 69.44 110 SER A CA 1
ATOM 913 C C . SER A 1 110 ? 23.822 -10.889 -7.132 1.00 69.44 110 SER A C 1
ATOM 915 O O . SER A 1 110 ? 23.888 -11.924 -6.481 1.00 69.44 110 SER A O 1
ATOM 917 N N . VAL A 1 111 ? 23.577 -10.882 -8.444 1.00 71.69 111 VAL A N 1
ATOM 918 C CA . VAL A 1 111 ? 23.395 -12.113 -9.248 1.00 71.69 111 VAL A CA 1
ATOM 919 C C . VAL A 1 111 ? 24.721 -12.858 -9.454 1.00 71.69 111 VAL A C 1
ATOM 921 O O . VAL A 1 111 ? 24.738 -14.065 -9.667 1.00 71.69 111 VAL A O 1
ATOM 924 N N . LEU A 1 112 ? 25.847 -12.138 -9.401 1.00 66.00 112 LEU A N 1
ATOM 925 C CA . LEU A 1 112 ? 27.163 -12.660 -9.782 1.00 66.00 112 LEU A CA 1
ATOM 926 C C . LEU A 1 112 ? 27.794 -13.574 -8.723 1.00 66.00 112 LEU A C 1
ATOM 928 O O . LEU A 1 112 ? 28.545 -14.482 -9.068 1.00 66.00 112 LEU A O 1
ATOM 932 N N . SER A 1 113 ? 27.520 -13.343 -7.441 1.00 52.75 113 SER A N 1
ATOM 933 C CA . SER A 1 113 ? 28.141 -14.096 -6.354 1.00 52.75 113 SER A CA 1
ATOM 934 C C . SER A 1 113 ? 27.071 -14.770 -5.512 1.00 52.75 113 SER A C 1
ATOM 936 O O . SER A 1 113 ? 26.502 -14.159 -4.608 1.00 52.75 113 SER A O 1
ATOM 938 N N . SER A 1 114 ? 26.838 -16.058 -5.761 1.00 57.84 114 SER A N 1
ATOM 939 C CA . SER A 1 114 ? 26.223 -16.914 -4.750 1.00 57.84 114 SER A CA 1
ATOM 940 C C . SER A 1 114 ? 27.035 -16.765 -3.454 1.00 57.84 114 SER A C 1
ATOM 942 O O . SER A 1 114 ? 28.268 -16.788 -3.524 1.00 57.84 114 SER A O 1
ATOM 944 N N . PRO A 1 115 ? 26.404 -16.642 -2.274 1.00 57.75 115 PRO A N 1
ATOM 945 C CA . PRO A 1 115 ? 27.099 -16.317 -1.021 1.00 57.75 115 PRO A CA 1
ATOM 946 C C . PRO A 1 115 ? 28.201 -17.325 -0.661 1.00 57.75 115 PRO A C 1
ATOM 948 O O . PRO A 1 115 ? 29.157 -16.997 0.036 1.00 57.75 115 PRO A O 1
ATOM 951 N N . LEU A 1 116 ? 28.105 -18.549 -1.186 1.00 51.19 116 LEU A N 1
ATOM 952 C CA . LEU A 1 116 ? 29.106 -19.594 -1.007 1.00 51.19 116 LEU A CA 1
ATOM 953 C C . LEU A 1 116 ? 30.426 -19.300 -1.745 1.00 51.19 116 LEU A C 1
ATOM 955 O O . LEU A 1 116 ? 31.491 -19.670 -1.263 1.00 51.19 116 LEU A O 1
ATOM 959 N N . SER A 1 117 ? 30.379 -18.602 -2.884 1.00 52.91 117 SER A N 1
ATOM 960 C CA . SER A 1 117 ? 31.570 -18.311 -3.691 1.00 52.91 117 SER A CA 1
ATOM 961 C C . SER A 1 117 ? 32.443 -17.208 -3.088 1.00 52.91 117 SER A C 1
ATOM 963 O O . SER A 1 117 ? 33.647 -17.192 -3.331 1.00 52.91 117 SER A O 1
ATOM 965 N N . SER A 1 118 ? 31.865 -16.276 -2.326 1.00 53.72 118 SER A N 1
ATOM 966 C CA . SER A 1 118 ? 32.594 -15.134 -1.755 1.00 53.72 118 SER A CA 1
ATOM 967 C C . SER A 1 118 ? 33.293 -15.452 -0.430 1.00 53.72 118 SER A C 1
ATOM 969 O O . SER A 1 118 ? 34.269 -14.793 -0.089 1.00 53.72 118 SER A O 1
ATOM 971 N N . VAL A 1 119 ? 32.829 -16.461 0.317 1.00 57.03 119 VAL A N 1
ATOM 972 C CA . VAL A 1 119 ? 33.395 -16.819 1.634 1.00 57.03 119 VAL A CA 1
ATOM 973 C C . VAL A 1 119 ? 34.661 -17.674 1.501 1.00 57.03 119 VAL A C 1
ATOM 975 O O . VAL A 1 119 ? 35.601 -17.505 2.275 1.00 57.03 119 VAL A O 1
ATOM 978 N N . SER A 1 120 ? 34.751 -18.535 0.483 1.00 52.22 120 SER A N 1
ATOM 979 C CA . SER A 1 120 ? 35.928 -19.394 0.275 1.00 52.22 120 SER A CA 1
ATOM 980 C C . SER A 1 120 ? 37.207 -18.637 -0.103 1.00 52.22 120 SER A C 1
ATOM 982 O O . SER A 1 120 ? 38.293 -19.181 0.063 1.00 52.22 120 SER A O 1
ATOM 984 N N . ALA A 1 121 ? 37.109 -17.388 -0.568 1.00 52.34 121 ALA A N 1
ATOM 985 C CA . ALA A 1 121 ? 38.273 -16.590 -0.959 1.00 52.34 121 ALA A CA 1
ATOM 986 C C . ALA A 1 121 ? 39.047 -15.985 0.231 1.00 52.34 121 ALA A C 1
ATOM 988 O O . ALA A 1 121 ? 40.170 -15.527 0.048 1.00 52.34 121 ALA A O 1
ATOM 989 N N . VAL A 1 122 ? 38.477 -15.980 1.445 1.00 56.19 122 VAL A N 1
ATOM 990 C CA . VAL A 1 122 ? 39.077 -15.306 2.617 1.00 56.19 122 VAL A CA 1
ATOM 991 C C . VAL A 1 122 ? 39.837 -16.276 3.537 1.00 56.19 122 VAL A C 1
ATOM 993 O O . VAL A 1 122 ? 40.636 -15.844 4.357 1.00 56.19 122 VAL A O 1
ATOM 996 N N . SER A 1 123 ? 39.673 -17.595 3.383 1.00 54.50 123 SER A N 1
ATOM 997 C CA . SER A 1 123 ? 40.395 -18.600 4.192 1.00 54.50 123 SER A CA 1
ATOM 998 C C . SER A 1 123 ? 41.755 -19.020 3.614 1.00 54.50 123 SER A C 1
ATOM 1000 O O . SER A 1 123 ? 42.296 -20.053 4.000 1.00 54.50 123 SER A O 1
ATOM 1002 N N . SER A 1 124 ? 42.318 -18.261 2.675 1.00 49.59 124 SER A N 1
ATOM 1003 C CA . SER A 1 124 ? 43.615 -18.558 2.051 1.00 49.59 124 SER A CA 1
ATOM 1004 C C . SER A 1 124 ? 44.528 -17.332 2.058 1.00 49.59 124 SER A C 1
ATOM 1006 O O . SER A 1 124 ? 44.937 -16.844 1.009 1.00 49.59 124 SER A O 1
ATOM 1008 N N . THR A 1 125 ? 44.823 -16.793 3.239 1.00 46.00 125 THR A N 1
ATOM 1009 C CA . THR A 1 125 ? 45.955 -15.887 3.509 1.00 46.00 125 THR A CA 1
ATOM 1010 C C . THR A 1 125 ? 46.335 -16.036 4.974 1.00 46.00 125 THR A C 1
ATOM 1012 O O . THR A 1 125 ? 47.550 -16.088 5.254 1.00 46.00 125 THR A O 1
#

InterPro domains:
  IPR008699 NADH dehydrogenase [ubiquinone] 1 beta subcomplex subunit 8 [PF05821] (55-100)
  IPR008699 NADH dehydrogenase [ubiquinone] 1 beta subcomplex subunit 8 [PTHR12840] (6-109)